Protein AF-A0A6H1ZLD5-F1 (afdb_monomer_lite)

pLDDT: mean 93.22, std 4.87, range [67.75, 98.56]

Organism: NCBI:txid1070528

Sequence (146 aa):
MIVTLGFILFILIYQFAVGAREGYTWANHKQRINNPIISPRMDMGKGVLDYHAWRWIENLSIMGMVITGYFINGFWNLLFLFIGANWFGCYAIYERVLNYICLDELFPDKEDYHVLNIVIPHSIWQDIAMMIIGLLMTIIFFIKVI

Foldseek 3Di:
DVLLVQLLVLLLLLLQLLLQLLLCVQADPVLQAEPCDEHCDPVRHNHPYYNVVSVVSNVVSVVSNVVSLVPQPDPVLSVLLCQLSNLLSNLVRSNQSSCCSRPVDRDDDDQFDADPNDTHGDDNVVSVVSNVSSPVSNVVSVVPPD

Secondary structure (DSSP, 8-state):
-HHHHHHHHHHHHHHHHHHHHHHHHH--HHHHHH-SSEES-TTTS--SEEHHHHHHHHHHHHHHHHHHHHTS-SHHHHHHHHHHHHHHHIIIIIHHHHHHHHHS-SS---PPEEETTEEE---HHHHHHHHHHHHHHHHHHHHHT-

Radius of gyration: 16.7 Å; chains: 1; bounding box: 32×41×46 Å

Structure (mmCIF, N/CA/C/O backbone):
data_AF-A0A6H1ZLD5-F1
#
_entry.id   AF-A0A6H1ZLD5-F1
#
loop_
_atom_site.group_PDB
_atom_site.id
_atom_site.type_symbol
_atom_site.label_atom_id
_atom_site.label_alt_id
_atom_site.label_comp_id
_atom_site.label_asym_id
_atom_site.label_entity_id
_atom_site.label_seq_id
_atom_site.pdbx_PDB_ins_code
_atom_site.Cartn_x
_atom_site.Cartn_y
_atom_site.Cartn_z
_atom_site.occupancy
_atom_site.B_iso_or_equiv
_atom_site.auth_seq_id
_atom_site.auth_comp_id
_atom_site.auth_asym_id
_atom_site.auth_atom_id
_atom_site.pdbx_PDB_model_num
ATOM 1 N N . MET A 1 1 ? -7.470 -8.611 19.496 1.00 85.75 1 MET A N 1
ATOM 2 C CA . MET A 1 1 ? -6.066 -8.746 19.046 1.00 85.75 1 MET A CA 1
ATOM 3 C C . MET A 1 1 ? -5.931 -9.433 17.684 1.00 85.75 1 MET A C 1
ATOM 5 O O . MET A 1 1 ? -5.531 -8.755 16.751 1.00 85.75 1 MET A O 1
ATOM 9 N N . ILE A 1 2 ? -6.284 -10.718 17.512 1.00 92.44 2 ILE A N 1
ATOM 10 C CA . ILE A 1 2 ? -6.047 -11.431 16.232 1.00 92.44 2 ILE A CA 1
ATOM 11 C C . ILE A 1 2 ? -6.797 -10.827 15.031 1.00 92.44 2 ILE A C 1
ATOM 13 O O . ILE A 1 2 ? -6.205 -10.632 13.977 1.00 92.44 2 ILE A O 1
ATOM 17 N N . VAL A 1 3 ? -8.065 -10.440 15.216 1.00 93.88 3 VAL A N 1
ATOM 18 C CA . VAL A 1 3 ? -8.880 -9.753 14.196 1.00 93.88 3 VAL A CA 1
ATOM 19 C C . VAL A 1 3 ? -8.228 -8.441 13.759 1.00 93.88 3 VAL A C 1
ATOM 21 O O . VAL A 1 3 ? -8.106 -8.178 12.570 1.00 93.88 3 VAL A O 1
ATOM 24 N N . THR A 1 4 ? -7.773 -7.639 14.722 1.00 94.62 4 THR A N 1
ATOM 25 C CA . THR A 1 4 ? -7.099 -6.357 14.483 1.00 94.62 4 THR A CA 1
ATOM 26 C C . THR A 1 4 ? -5.818 -6.540 13.677 1.00 94.62 4 THR A C 1
ATOM 28 O O . THR A 1 4 ? -5.592 -5.812 12.716 1.00 94.62 4 THR A O 1
ATOM 31 N N . LEU A 1 5 ? -4.998 -7.531 14.036 1.00 95.12 5 LEU A N 1
ATOM 32 C CA . LEU A 1 5 ? -3.786 -7.859 13.286 1.00 95.12 5 LEU A CA 1
ATOM 33 C C . LEU A 1 5 ? -4.120 -8.310 11.861 1.00 95.12 5 LEU A C 1
ATOM 35 O O . LEU A 1 5 ? -3.455 -7.881 10.924 1.00 95.12 5 LEU A O 1
ATOM 39 N N . GLY A 1 6 ? -5.180 -9.107 11.691 1.00 96.75 6 GLY A N 1
ATOM 40 C CA . GLY A 1 6 ? -5.695 -9.483 10.376 1.00 96.75 6 GLY A CA 1
ATOM 41 C C . GLY A 1 6 ? -6.118 -8.270 9.544 1.00 96.75 6 GLY A C 1
ATOM 42 O O . GLY A 1 6 ? -5.718 -8.158 8.391 1.00 96.75 6 GLY A O 1
ATOM 43 N N . PHE A 1 7 ? -6.857 -7.329 10.135 1.00 97.50 7 PHE A N 1
ATOM 44 C CA . PHE A 1 7 ? -7.291 -6.102 9.461 1.00 97.50 7 PHE A CA 1
ATOM 45 C C . PHE A 1 7 ? -6.106 -5.256 8.980 1.00 97.50 7 PHE A C 1
ATOM 47 O O . PHE A 1 7 ? -6.067 -4.856 7.818 1.00 97.50 7 PHE A O 1
ATOM 54 N N . ILE A 1 8 ? -5.103 -5.048 9.841 1.00 97.56 8 ILE A N 1
ATOM 55 C CA . ILE A 1 8 ? -3.868 -4.341 9.473 1.00 97.56 8 ILE A CA 1
ATOM 56 C C . ILE A 1 8 ? -3.152 -5.086 8.349 1.00 97.56 8 ILE A C 1
ATOM 58 O O . ILE A 1 8 ? -2.784 -4.472 7.355 1.00 97.56 8 ILE A O 1
ATOM 62 N N . LEU A 1 9 ? -2.980 -6.404 8.476 1.00 98.06 9 LEU A N 1
ATOM 63 C CA . LEU A 1 9 ? -2.302 -7.211 7.466 1.00 98.06 9 LEU A CA 1
ATOM 64 C C . LEU A 1 9 ? -2.977 -7.070 6.097 1.00 98.06 9 LEU A C 1
ATOM 66 O O . LEU A 1 9 ? -2.287 -6.849 5.106 1.00 98.06 9 LEU A O 1
ATOM 70 N N . PHE A 1 10 ? -4.309 -7.128 6.035 1.00 98.50 10 PHE A N 1
ATOM 71 C CA . PHE A 1 10 ? -5.031 -6.930 4.781 1.00 98.50 10 PHE A CA 1
ATOM 72 C C . PHE A 1 10 ? -4.869 -5.513 4.216 1.00 98.50 10 PHE A C 1
ATOM 74 O O . PHE A 1 10 ? -4.733 -5.380 3.003 1.00 98.50 10 PHE A O 1
ATOM 81 N N . ILE A 1 11 ? -4.796 -4.469 5.051 1.00 98.38 11 ILE A N 1
ATOM 82 C CA . ILE A 1 11 ? -4.446 -3.114 4.584 1.00 98.38 11 ILE A CA 1
ATOM 83 C C . ILE A 1 11 ? -3.042 -3.099 3.971 1.00 98.38 11 ILE A C 1
ATOM 85 O O . ILE A 1 11 ? -2.854 -2.553 2.888 1.00 98.38 11 ILE A O 1
ATOM 89 N N . LEU A 1 12 ? -2.049 -3.702 4.627 1.00 98.50 12 LEU A N 1
ATOM 90 C CA . LEU A 1 12 ? -0.669 -3.686 4.133 1.00 98.50 12 LEU A CA 1
ATOM 91 C C . LEU A 1 12 ? -0.514 -4.481 2.830 1.00 98.50 12 LEU A C 1
ATOM 93 O O . LEU A 1 12 ? 0.170 -4.023 1.916 1.00 98.50 12 LEU A O 1
ATOM 97 N N . ILE A 1 13 ? -1.183 -5.634 2.715 1.00 98.44 13 ILE A N 1
ATOM 98 C CA . ILE A 1 13 ? -1.211 -6.421 1.474 1.00 98.44 13 ILE A CA 1
ATOM 99 C C . ILE A 1 13 ? -1.928 -5.640 0.367 1.00 98.44 13 ILE A C 1
ATOM 101 O O . ILE A 1 13 ? -1.437 -5.606 -0.761 1.00 98.44 13 ILE A O 1
ATOM 105 N N . TYR A 1 14 ? -3.042 -4.969 0.681 1.00 98.56 14 TYR A N 1
ATOM 106 C CA . TYR A 1 14 ? -3.733 -4.094 -0.265 1.00 98.56 14 TYR A CA 1
ATOM 107 C C . TYR A 1 14 ? -2.796 -2.998 -0.785 1.00 98.56 14 TYR A C 1
ATOM 109 O O . TYR A 1 14 ? -2.634 -2.860 -1.993 1.00 98.56 14 TYR A O 1
ATOM 117 N N . GLN A 1 15 ? -2.116 -2.279 0.110 1.00 98.50 15 GLN A N 1
ATOM 118 C CA . GLN A 1 15 ? -1.173 -1.219 -0.257 1.00 98.50 15 GLN A CA 1
ATOM 119 C C . GLN A 1 15 ? -0.022 -1.746 -1.126 1.00 98.50 15 GLN A C 1
ATOM 121 O O . GLN A 1 15 ? 0.308 -1.141 -2.145 1.00 98.50 15 GLN A O 1
ATOM 126 N N . PHE A 1 16 ? 0.536 -2.913 -0.792 1.00 98.31 16 PHE A N 1
ATOM 127 C CA . PHE A 1 16 ? 1.554 -3.566 -1.617 1.00 98.31 16 PHE A CA 1
ATOM 128 C C . PHE A 1 16 ? 1.036 -3.877 -3.027 1.00 98.31 16 PHE A C 1
ATOM 130 O O . PHE A 1 16 ? 1.694 -3.558 -4.015 1.00 98.31 16 PHE A O 1
ATOM 137 N N . ALA A 1 17 ? -0.145 -4.490 -3.132 1.00 98.06 17 ALA A N 1
ATOM 138 C CA . ALA A 1 17 ? -0.701 -4.927 -4.407 1.00 98.06 17 ALA A CA 1
ATOM 139 C C . ALA A 1 17 ? -1.072 -3.742 -5.315 1.00 98.06 17 ALA A C 1
ATOM 141 O O . ALA A 1 17 ? -0.740 -3.755 -6.502 1.00 98.06 17 ALA A O 1
ATOM 142 N N . VAL A 1 18 ? -1.663 -2.686 -4.745 1.00 97.94 18 VAL A N 1
ATOM 143 C CA . VAL A 1 18 ? -1.955 -1.442 -5.474 1.00 97.94 18 VAL A CA 1
ATOM 144 C C . VAL A 1 18 ? -0.661 -0.777 -5.936 1.00 97.94 18 VAL A C 1
ATOM 146 O O . VAL A 1 18 ? -0.580 -0.366 -7.093 1.00 97.94 18 VAL A O 1
ATOM 149 N N . GLY A 1 19 ? 0.373 -0.747 -5.088 1.00 97.69 19 GLY A N 1
ATOM 150 C CA . GLY A 1 19 ? 1.681 -0.191 -5.441 1.00 97.69 19 GLY A CA 1
ATOM 151 C C . GLY A 1 19 ? 2.329 -0.970 -6.580 1.00 97.69 19 GLY A C 1
ATOM 152 O O . GLY A 1 19 ? 2.868 -0.378 -7.513 1.00 97.69 19 GLY A O 1
ATOM 153 N N . ALA A 1 20 ? 2.195 -2.300 -6.564 1.00 97.12 20 ALA A N 1
ATOM 154 C CA . ALA A 1 20 ? 2.691 -3.163 -7.627 1.00 97.12 20 ALA A CA 1
ATOM 155 C C . ALA A 1 20 ? 1.995 -2.892 -8.968 1.00 97.12 20 ALA A C 1
ATOM 157 O O . ALA A 1 20 ? 2.650 -2.703 -9.997 1.00 97.12 20 ALA A O 1
ATOM 158 N N . ARG A 1 21 ? 0.661 -2.828 -8.956 1.00 95.81 21 ARG A N 1
ATOM 159 C CA . ARG A 1 21 ? -0.163 -2.582 -10.145 1.00 95.81 21 ARG A CA 1
ATOM 160 C C . ARG A 1 21 ? 0.079 -1.193 -10.735 1.00 95.81 21 ARG A C 1
ATOM 162 O O . ARG A 1 21 ? 0.190 -1.042 -11.956 1.00 95.81 21 ARG A O 1
ATOM 169 N N . GLU A 1 22 ? 0.132 -0.175 -9.886 1.00 96.19 22 GLU A N 1
ATOM 170 C CA . GLU A 1 22 ? 0.332 1.202 -10.321 1.00 96.19 22 GLU A CA 1
ATOM 171 C C . GLU A 1 22 ? 1.764 1.430 -10.808 1.00 96.19 22 GLU A C 1
ATOM 173 O O . GLU A 1 22 ? 1.951 1.931 -11.916 1.00 96.19 22 GLU A O 1
ATOM 178 N N . GLY A 1 23 ? 2.764 0.920 -10.083 1.00 95.50 23 GLY A N 1
ATOM 179 C CA . GLY A 1 23 ? 4.154 0.907 -10.538 1.00 95.50 23 GLY A CA 1
ATOM 180 C C . GLY A 1 23 ? 4.312 0.247 -11.909 1.00 95.50 23 GLY A C 1
ATOM 181 O O . GLY A 1 23 ? 4.967 0.800 -12.787 1.00 95.50 23 GLY A O 1
ATOM 182 N N . TYR A 1 24 ? 3.646 -0.886 -12.158 1.00 93.94 24 TYR A N 1
ATOM 183 C CA . TYR A 1 24 ? 3.648 -1.524 -13.480 1.00 93.94 24 TYR A CA 1
ATOM 184 C C . TYR A 1 24 ? 3.017 -0.653 -14.570 1.00 93.94 24 TYR A C 1
ATOM 186 O O . TYR A 1 24 ? 3.510 -0.624 -15.700 1.00 93.94 24 TYR A O 1
ATOM 194 N N . THR A 1 25 ? 1.938 0.061 -14.244 1.00 93.75 25 THR A N 1
ATOM 195 C CA . THR A 1 25 ? 1.238 0.946 -15.187 1.00 93.75 25 THR A CA 1
ATOM 196 C C . THR A 1 25 ? 2.175 2.041 -15.695 1.00 93.75 25 THR A C 1
ATOM 198 O O . THR A 1 25 ? 2.217 2.287 -16.902 1.00 93.75 25 THR A O 1
ATOM 201 N N . TRP A 1 26 ? 2.991 2.608 -14.808 1.00 93.50 26 TRP A N 1
ATOM 202 C CA . TRP A 1 26 ? 3.931 3.683 -15.132 1.00 93.50 26 TRP A CA 1
ATOM 203 C C . TRP A 1 26 ? 5.310 3.200 -15.608 1.00 93.50 26 TRP A C 1
ATOM 205 O O . TRP A 1 26 ? 6.009 3.928 -16.308 1.00 93.50 26 TRP A O 1
ATOM 215 N N . ALA A 1 27 ? 5.680 1.951 -15.317 1.00 93.75 27 ALA A N 1
ATOM 216 C CA . ALA A 1 27 ? 6.945 1.368 -15.746 1.00 93.75 27 ALA A CA 1
ATOM 217 C C . ALA A 1 27 ? 7.057 1.223 -17.274 1.00 93.75 27 ALA A C 1
ATOM 219 O O . ALA A 1 27 ? 6.109 0.841 -17.967 1.00 93.75 27 ALA A O 1
ATOM 220 N N . ASN A 1 28 ? 8.263 1.432 -17.802 1.00 93.56 28 ASN A N 1
ATOM 221 C CA . ASN A 1 28 ? 8.589 1.164 -19.200 1.00 93.56 28 ASN A CA 1
ATOM 222 C C . ASN A 1 28 ? 8.780 -0.343 -19.473 1.00 93.56 28 ASN A C 1
ATOM 224 O O . ASN A 1 28 ? 8.856 -1.173 -18.566 1.00 93.56 28 ASN A O 1
ATOM 228 N N . HIS A 1 29 ? 8.901 -0.721 -20.749 1.00 90.81 29 HIS A N 1
ATOM 229 C CA . HIS A 1 29 ? 9.021 -2.127 -21.156 1.00 90.81 29 HIS A CA 1
ATOM 230 C C . HIS A 1 29 ? 10.204 -2.863 -20.498 1.00 90.81 29 HIS A C 1
ATOM 232 O O . HIS A 1 29 ? 10.062 -4.007 -20.064 1.00 90.81 29 HIS A O 1
ATOM 238 N N . LYS A 1 30 ? 11.367 -2.206 -20.381 1.00 91.19 30 LYS A N 1
ATOM 239 C CA . LYS A 1 30 ? 12.562 -2.800 -19.762 1.00 91.19 30 LYS A CA 1
ATOM 240 C C . LYS A 1 30 ? 12.330 -3.075 -18.277 1.00 91.19 30 LYS A C 1
ATOM 242 O O . LYS A 1 30 ? 12.707 -4.146 -17.805 1.00 91.19 30 LYS A O 1
ATOM 247 N N . GLN A 1 31 ? 11.716 -2.134 -17.565 1.00 92.50 31 GLN A N 1
ATOM 248 C CA . GLN A 1 31 ? 11.375 -2.278 -16.151 1.00 92.50 31 GLN A CA 1
ATOM 249 C C . GLN A 1 31 ? 10.378 -3.418 -15.948 1.00 92.50 31 GLN A C 1
ATOM 251 O O . GLN A 1 31 ? 10.651 -4.324 -15.173 1.00 92.50 31 GLN A O 1
ATOM 256 N N . ARG A 1 32 ? 9.294 -3.464 -16.731 1.00 90.44 32 ARG A N 1
ATOM 257 C CA . ARG A 1 32 ? 8.271 -4.522 -16.638 1.00 90.44 32 ARG A CA 1
ATOM 258 C C . ARG A 1 32 ? 8.817 -5.941 -16.835 1.00 90.44 32 ARG A C 1
ATOM 260 O O . ARG A 1 32 ? 8.326 -6.870 -16.209 1.00 90.44 32 ARG A O 1
ATOM 267 N N . ILE A 1 33 ? 9.809 -6.129 -17.707 1.00 90.31 33 ILE A N 1
ATOM 268 C CA . ILE A 1 33 ? 10.425 -7.448 -17.937 1.00 90.31 33 ILE A CA 1
ATOM 269 C C . ILE A 1 33 ? 11.384 -7.830 -16.806 1.00 90.31 33 ILE A C 1
ATOM 271 O O . ILE A 1 33 ? 11.427 -8.986 -16.383 1.00 90.31 33 ILE A O 1
ATOM 275 N N . ASN A 1 34 ? 12.178 -6.871 -16.330 1.00 90.75 34 ASN A N 1
ATOM 276 C CA . ASN A 1 34 ? 13.255 -7.147 -15.381 1.00 90.75 34 ASN A CA 1
ATOM 277 C C . ASN A 1 34 ? 12.837 -7.028 -13.913 1.00 90.75 34 ASN A C 1
ATOM 279 O O . ASN A 1 34 ? 13.617 -7.423 -13.048 1.00 90.75 34 ASN A O 1
ATOM 283 N N . ASN A 1 35 ? 11.645 -6.506 -13.628 1.00 92.38 35 ASN A N 1
ATOM 284 C CA . ASN A 1 35 ? 11.178 -6.318 -12.267 1.00 92.38 35 ASN A CA 1
ATOM 285 C C . ASN A 1 35 ? 10.878 -7.669 -11.578 1.00 92.38 35 ASN A C 1
ATOM 287 O O . ASN A 1 35 ? 10.206 -8.519 -12.168 1.00 92.38 35 ASN A O 1
ATOM 291 N N . PRO A 1 36 ? 11.349 -7.881 -10.334 1.00 93.12 36 PRO A N 1
ATOM 292 C CA . PRO A 1 36 ? 11.143 -9.138 -9.616 1.00 93.12 36 PRO A CA 1
ATOM 293 C C . PRO A 1 36 ? 9.765 -9.256 -8.946 1.00 93.12 36 PRO A C 1
ATOM 295 O O . PRO A 1 36 ? 9.380 -10.342 -8.531 1.00 93.12 36 PRO A O 1
ATOM 298 N N . ILE A 1 37 ? 8.994 -8.174 -8.829 1.00 94.06 37 ILE A N 1
ATOM 299 C CA . ILE A 1 37 ? 7.686 -8.169 -8.155 1.00 94.06 37 ILE A CA 1
ATOM 300 C C . ILE A 1 37 ? 6.569 -8.494 -9.146 1.00 94.06 37 ILE A C 1
ATOM 302 O O . ILE A 1 37 ? 5.746 -9.376 -8.899 1.00 94.06 37 ILE A O 1
ATOM 306 N N . ILE A 1 38 ? 6.542 -7.784 -10.272 1.00 93.12 38 ILE A N 1
ATOM 307 C CA . ILE A 1 38 ? 5.458 -7.849 -11.251 1.00 93.12 38 ILE A CA 1
ATOM 308 C C . I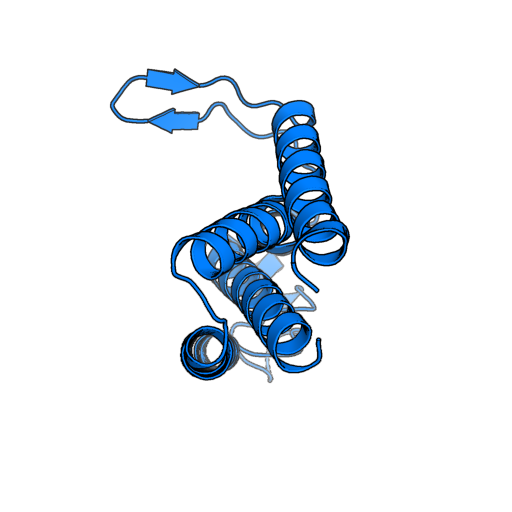LE A 1 38 ? 6.005 -8.011 -12.664 1.00 93.12 38 ILE A C 1
ATOM 310 O O . ILE A 1 38 ? 6.948 -7.331 -13.059 1.00 93.12 38 ILE A O 1
ATOM 314 N N . SER A 1 39 ? 5.383 -8.899 -13.438 1.00 90.06 39 SER A N 1
ATOM 315 C CA . SER A 1 39 ? 5.711 -9.108 -14.848 1.00 90.06 39 SER A CA 1
ATOM 316 C C . SER A 1 39 ? 4.474 -9.022 -15.752 1.00 90.06 39 SER A C 1
ATOM 318 O O . SER A 1 39 ? 3.347 -9.222 -15.290 1.00 90.06 39 SER A O 1
ATOM 320 N N . PRO A 1 40 ? 4.648 -8.719 -17.054 1.00 83.50 40 PRO A N 1
ATOM 321 C CA . PRO A 1 40 ? 3.551 -8.762 -18.019 1.00 83.50 40 PRO A CA 1
ATOM 322 C C . PRO A 1 40 ? 3.042 -10.191 -18.240 1.00 83.50 40 PRO A C 1
ATOM 324 O O . PRO A 1 40 ? 1.844 -10.396 -18.421 1.00 83.50 40 PRO A O 1
ATOM 327 N N . ARG A 1 41 ? 3.962 -11.163 -18.256 1.00 81.00 41 ARG A N 1
ATOM 328 C CA . ARG A 1 41 ? 3.695 -12.601 -18.319 1.00 81.00 41 ARG A CA 1
ATOM 329 C C . ARG A 1 41 ? 4.822 -13.361 -17.626 1.00 81.00 41 ARG A C 1
ATOM 331 O O . ARG A 1 41 ? 5.989 -12.979 -17.747 1.00 81.00 41 ARG A O 1
ATOM 338 N N . MET A 1 42 ? 4.465 -14.463 -16.975 1.00 84.19 42 MET A N 1
ATOM 339 C CA . MET A 1 42 ? 5.384 -15.284 -16.178 1.00 84.19 42 MET A CA 1
ATOM 340 C C . MET A 1 42 ? 6.451 -16.014 -17.009 1.00 84.19 42 MET A C 1
ATOM 342 O O . MET A 1 42 ? 7.486 -16.395 -16.478 1.00 84.19 42 MET A O 1
ATOM 346 N N . ASP A 1 43 ? 6.217 -16.205 -18.307 1.00 82.50 43 ASP A N 1
ATOM 347 C CA . ASP A 1 43 ? 7.156 -16.822 -19.251 1.00 82.50 43 ASP A CA 1
ATOM 348 C C . ASP A 1 43 ? 8.164 -15.825 -19.850 1.00 82.50 43 ASP A C 1
ATOM 350 O O . ASP A 1 43 ? 9.157 -16.239 -20.445 1.00 82.50 43 ASP A O 1
ATOM 354 N N . MET A 1 44 ? 7.929 -14.517 -19.697 1.00 74.69 44 MET A N 1
ATOM 355 C CA . MET A 1 44 ? 8.755 -13.459 -20.297 1.00 74.69 44 MET A CA 1
ATOM 356 C C . MET A 1 44 ? 9.479 -12.576 -19.278 1.00 74.69 44 MET A C 1
ATOM 358 O O . MET A 1 44 ? 10.452 -11.914 -19.639 1.00 74.69 44 MET A O 1
ATOM 362 N N . GLY A 1 45 ? 9.005 -12.513 -18.033 1.00 81.19 45 GLY A N 1
ATOM 363 C CA . GLY A 1 45 ? 9.553 -11.629 -17.005 1.00 81.19 45 GLY A CA 1
ATOM 364 C C . GLY A 1 45 ? 10.057 -12.360 -15.767 1.00 81.19 45 GLY A C 1
ATOM 365 O O . GLY A 1 45 ? 9.882 -13.563 -15.609 1.00 81.19 45 GLY A O 1
ATOM 366 N N . LYS A 1 46 ? 10.690 -11.601 -14.869 1.00 88.31 46 LYS A N 1
ATOM 367 C CA . LYS A 1 46 ? 11.240 -12.107 -13.596 1.00 88.31 46 LYS A CA 1
ATOM 368 C C . LYS A 1 46 ? 10.292 -11.946 -12.402 1.00 88.31 46 LYS A C 1
ATOM 370 O O . LYS A 1 46 ? 10.676 -12.265 -11.280 1.00 88.31 46 LYS A O 1
ATOM 375 N N . GLY A 1 47 ? 9.095 -11.411 -12.637 1.00 89.81 47 GLY A N 1
ATOM 376 C CA . GLY A 1 47 ? 8.117 -11.104 -11.599 1.00 89.81 47 GLY A CA 1
ATOM 377 C C . GLY A 1 47 ? 7.602 -12.357 -10.898 1.00 89.81 47 GLY A C 1
ATOM 378 O O . GLY A 1 47 ? 7.348 -13.362 -11.554 1.00 89.81 47 GLY A O 1
ATOM 379 N N . VAL A 1 48 ? 7.398 -12.283 -9.581 1.00 93.50 48 VAL A N 1
ATOM 380 C CA . VAL A 1 48 ? 6.775 -13.366 -8.795 1.00 93.50 48 VAL A CA 1
ATOM 381 C C . VAL A 1 48 ? 5.308 -13.573 -9.178 1.00 93.50 48 VAL A C 1
ATOM 383 O O . VAL A 1 48 ? 4.813 -14.697 -9.127 1.00 93.50 48 VAL A O 1
ATOM 386 N N . LEU A 1 49 ? 4.615 -12.502 -9.567 1.00 92.94 49 LEU A N 1
ATOM 387 C CA . LEU A 1 49 ? 3.230 -12.537 -10.026 1.00 92.94 49 LEU A CA 1
ATOM 388 C C . LEU A 1 49 ? 3.068 -11.696 -11.295 1.00 92.94 49 LEU A C 1
ATOM 390 O O . LEU A 1 49 ? 3.792 -10.721 -11.517 1.00 92.94 49 LEU A O 1
ATOM 394 N N . ASP A 1 50 ? 2.086 -12.052 -12.117 1.00 92.38 50 ASP A N 1
ATOM 395 C CA . ASP A 1 50 ? 1.658 -11.202 -13.223 1.00 92.38 50 ASP A CA 1
ATOM 396 C C . ASP A 1 50 ? 0.675 -10.113 -12.756 1.00 92.38 50 ASP A C 1
ATOM 398 O O . ASP A 1 50 ? 0.176 -10.113 -11.625 1.00 92.38 50 ASP A O 1
ATOM 402 N N . TYR A 1 51 ? 0.384 -9.165 -13.648 1.00 89.25 51 TYR A N 1
ATOM 403 C CA . TYR A 1 51 ? -0.556 -8.071 -13.388 1.00 89.25 51 TYR A CA 1
ATOM 404 C C . TYR A 1 51 ? -1.942 -8.540 -12.902 1.00 89.25 51 TYR A C 1
ATOM 406 O O . TYR A 1 51 ? -2.536 -7.924 -12.014 1.00 89.25 51 TYR A O 1
ATOM 414 N N . HIS A 1 52 ? -2.479 -9.625 -13.464 1.00 91.62 52 HIS A N 1
ATOM 415 C CA . HIS A 1 52 ? -3.815 -10.108 -13.118 1.00 91.62 52 HIS A CA 1
ATOM 416 C C . HIS A 1 52 ? -3.835 -10.795 -11.753 1.00 91.62 52 HIS A C 1
ATOM 418 O O . HIS A 1 52 ? -4.791 -10.621 -10.996 1.00 91.62 52 HIS A O 1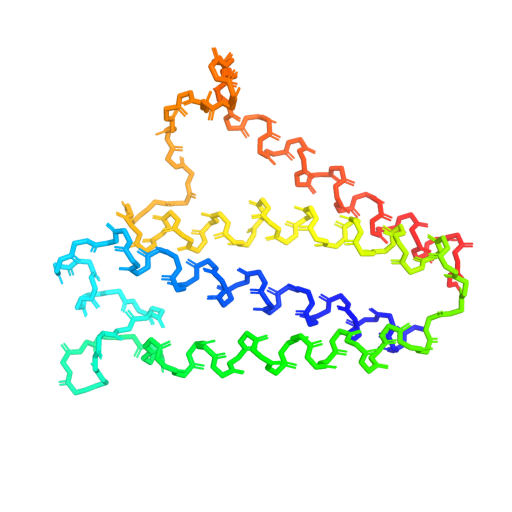
ATOM 424 N N . ALA A 1 53 ? -2.780 -11.525 -11.401 1.00 93.94 53 ALA A N 1
ATOM 425 C CA . ALA A 1 53 ? -2.623 -12.111 -10.081 1.00 93.94 53 ALA A CA 1
ATOM 426 C C . ALA A 1 53 ? -2.552 -11.031 -8.990 1.00 93.94 53 ALA A C 1
ATOM 428 O O . ALA A 1 53 ? -3.219 -11.162 -7.964 1.00 93.94 53 ALA A O 1
ATOM 429 N N . TRP A 1 54 ? -1.860 -9.911 -9.228 1.00 95.19 54 TRP A N 1
ATOM 430 C CA . TRP A 1 54 ? -1.884 -8.776 -8.296 1.00 95.19 54 TRP A CA 1
ATOM 431 C C . TRP A 1 54 ? -3.292 -8.202 -8.097 1.00 95.19 54 TRP A C 1
ATOM 433 O O . TRP A 1 54 ? -3.679 -7.913 -6.965 1.00 95.19 54 TRP A O 1
ATOM 443 N N . ARG A 1 55 ? -4.115 -8.138 -9.153 1.00 94.62 55 ARG A N 1
ATOM 444 C CA . ARG A 1 55 ? -5.525 -7.722 -9.040 1.00 94.62 55 ARG A CA 1
ATOM 445 C C . ARG A 1 55 ? -6.354 -8.670 -8.165 1.00 94.62 55 ARG A C 1
ATOM 447 O O . ARG A 1 55 ? -7.236 -8.219 -7.434 1.00 94.62 55 ARG A O 1
ATOM 454 N N . TRP A 1 56 ? -6.073 -9.972 -8.205 1.00 96.56 56 TRP A N 1
ATOM 455 C CA . TRP A 1 56 ? -6.693 -10.933 -7.290 1.00 96.56 56 TRP A CA 1
ATOM 456 C C . TRP A 1 56 ? -6.305 -10.675 -5.832 1.00 96.56 56 TRP A C 1
ATOM 458 O O . TRP A 1 56 ? -7.178 -10.708 -4.965 1.00 96.56 56 TRP A O 1
ATOM 468 N N . ILE A 1 57 ? -5.034 -10.361 -5.562 1.00 97.62 57 ILE A N 1
ATOM 469 C CA . ILE A 1 57 ? -4.560 -10.032 -4.210 1.00 97.62 57 ILE A CA 1
ATOM 470 C C . ILE A 1 57 ? -5.200 -8.739 -3.686 1.00 97.62 57 ILE A C 1
ATOM 472 O O . ILE A 1 57 ? -5.602 -8.701 -2.522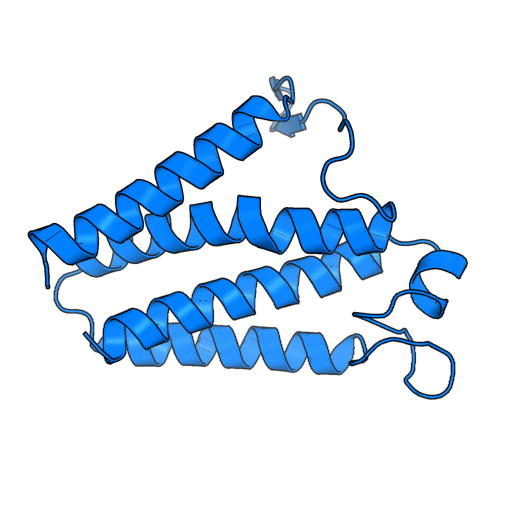 1.00 97.62 57 ILE A O 1
ATOM 476 N N . GLU A 1 58 ? -5.375 -7.712 -4.525 1.00 97.00 58 GLU A N 1
ATOM 477 C CA . GLU A 1 58 ? -6.112 -6.492 -4.150 1.00 97.00 58 GLU A CA 1
ATOM 478 C C . GLU A 1 58 ? -7.540 -6.827 -3.691 1.00 97.00 58 GLU A C 1
ATOM 480 O O . GLU A 1 58 ? -7.955 -6.431 -2.601 1.00 97.00 58 GLU A O 1
ATOM 485 N N . ASN A 1 59 ? -8.278 -7.605 -4.489 1.00 97.62 59 ASN A N 1
ATOM 486 C CA . ASN A 1 59 ? -9.656 -7.988 -4.175 1.00 97.62 59 ASN A CA 1
ATOM 487 C C . ASN A 1 59 ? -9.744 -8.851 -2.910 1.00 97.62 59 ASN A C 1
ATOM 489 O O . ASN A 1 59 ? -10.607 -8.616 -2.063 1.00 97.62 59 ASN A O 1
ATOM 493 N N . LEU A 1 60 ? -8.837 -9.821 -2.756 1.00 98.00 60 LEU A N 1
ATOM 494 C CA . LEU A 1 60 ? -8.757 -10.656 -1.558 1.00 98.00 60 LEU A CA 1
ATOM 495 C C . LEU A 1 60 ? -8.488 -9.806 -0.312 1.00 98.00 60 LEU A C 1
ATOM 497 O O . LEU A 1 60 ? -9.098 -10.029 0.732 1.00 98.00 60 LEU A O 1
ATOM 501 N N . SER A 1 61 ? -7.621 -8.803 -0.437 1.00 98.12 61 SER A N 1
ATOM 502 C CA . SER A 1 61 ? -7.305 -7.879 0.649 1.00 98.12 61 SER A CA 1
ATOM 503 C C . SER A 1 61 ? -8.499 -7.005 1.016 1.00 98.12 61 SER A C 1
ATOM 505 O O . SER A 1 61 ? -8.794 -6.852 2.196 1.00 98.12 61 SER A O 1
ATOM 507 N N . ILE A 1 62 ? -9.251 -6.503 0.031 1.00 98.00 62 ILE A N 1
ATOM 508 C CA . ILE A 1 62 ? -10.499 -5.765 0.277 1.00 98.00 62 ILE A CA 1
ATOM 509 C C . ILE A 1 62 ? -11.511 -6.642 1.018 1.00 98.00 62 ILE A C 1
ATOM 511 O O . ILE A 1 62 ? -12.054 -6.219 2.038 1.00 98.00 62 ILE A O 1
ATOM 515 N N . MET A 1 63 ? -11.737 -7.876 0.559 1.00 98.25 63 MET A N 1
ATOM 516 C CA . MET A 1 63 ? -12.632 -8.810 1.249 1.00 98.25 63 MET A CA 1
ATOM 517 C C . MET A 1 63 ? -12.157 -9.093 2.676 1.00 98.25 63 MET A C 1
ATOM 519 O O . MET A 1 63 ? -12.957 -9.068 3.610 1.00 98.25 63 MET A O 1
ATOM 523 N N . GLY A 1 64 ? -10.854 -9.306 2.860 1.00 97.94 64 GLY A N 1
ATOM 524 C CA . GLY A 1 64 ? -10.241 -9.511 4.165 1.00 97.94 64 GLY A CA 1
ATOM 525 C C . GLY A 1 64 ? -10.434 -8.322 5.107 1.00 97.94 64 GLY A C 1
ATOM 526 O O . GLY A 1 64 ? -10.833 -8.522 6.256 1.00 97.94 64 GLY A O 1
ATOM 527 N N . MET A 1 65 ? -10.238 -7.091 4.623 1.00 97.81 65 MET A N 1
ATOM 528 C CA . MET A 1 65 ? -10.512 -5.859 5.373 1.00 97.81 65 MET A CA 1
ATOM 529 C C . MET A 1 65 ? -11.985 -5.757 5.775 1.00 97.81 65 MET A C 1
ATOM 531 O O . MET A 1 65 ? -12.274 -5.442 6.924 1.00 97.81 65 MET A O 1
ATOM 535 N N . VAL A 1 66 ? -12.925 -6.060 4.874 1.00 97.69 66 VAL A N 1
ATOM 536 C CA . VAL A 1 66 ? -14.367 -6.021 5.183 1.00 97.69 66 VAL A CA 1
ATOM 537 C C . VAL A 1 66 ? -14.727 -7.049 6.257 1.00 97.69 66 VAL A C 1
ATOM 539 O O . VAL A 1 66 ? -15.373 -6.706 7.245 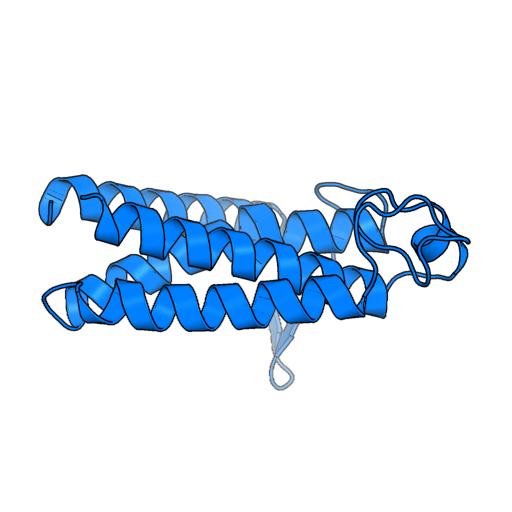1.00 97.69 66 VAL A O 1
ATOM 542 N N . ILE A 1 67 ? -14.277 -8.298 6.097 1.00 97.56 67 ILE A N 1
ATOM 543 C CA . ILE A 1 67 ? -14.578 -9.386 7.036 1.00 97.56 67 ILE A CA 1
ATOM 544 C C . ILE A 1 67 ? -13.973 -9.094 8.408 1.00 97.56 67 ILE A C 1
ATOM 546 O O . ILE A 1 67 ? -14.662 -9.194 9.415 1.00 97.56 67 ILE A O 1
ATOM 550 N N . THR A 1 68 ? -12.694 -8.725 8.471 1.00 97.38 68 THR A N 1
ATOM 551 C CA . THR A 1 68 ? -12.030 -8.446 9.755 1.00 97.38 68 THR A CA 1
ATOM 552 C C . THR A 1 68 ? -12.532 -7.151 10.389 1.00 97.38 68 THR A C 1
ATOM 554 O O . THR A 1 68 ? -12.753 -7.118 11.597 1.00 97.38 68 THR A O 1
ATOM 557 N N . GLY A 1 69 ? -12.799 -6.117 9.589 1.00 96.25 69 GLY A N 1
ATOM 558 C CA . GLY A 1 69 ? -13.347 -4.841 10.042 1.00 96.25 69 GLY A CA 1
ATOM 559 C C . GLY A 1 69 ? -14.737 -4.970 10.665 1.00 96.25 69 GLY A C 1
ATOM 560 O O . GLY A 1 69 ? -15.022 -4.281 11.640 1.00 96.25 69 GLY A O 1
ATOM 561 N N . TYR A 1 70 ? -15.564 -5.906 10.184 1.00 96.19 70 TYR A N 1
ATOM 562 C CA . TYR A 1 70 ? -16.874 -6.215 10.772 1.00 96.19 70 TYR A CA 1
ATOM 563 C C . TYR A 1 70 ? -16.794 -6.618 12.255 1.00 96.19 70 TYR A C 1
ATOM 565 O O . TYR A 1 70 ? -17.696 -6.319 13.031 1.00 96.19 70 TYR A O 1
ATOM 573 N N . PHE A 1 71 ? -15.701 -7.266 12.668 1.00 95.19 71 PHE A N 1
ATOM 574 C CA . PHE A 1 71 ? -15.492 -7.705 14.051 1.00 95.19 71 PHE A CA 1
ATOM 575 C C . PHE A 1 71 ? -14.781 -6.659 14.927 1.00 95.19 71 PHE A C 1
ATOM 577 O O . PHE A 1 71 ? -14.494 -6.930 16.096 1.00 95.19 71 PHE A O 1
ATOM 584 N N . ILE A 1 72 ? -14.464 -5.473 14.395 1.00 93.50 72 ILE A N 1
ATOM 585 C CA . ILE A 1 72 ? -13.874 -4.382 15.174 1.00 93.50 72 ILE A CA 1
ATOM 586 C C . ILE A 1 72 ? -14.996 -3.571 15.823 1.00 93.50 72 ILE A C 1
ATOM 588 O O . ILE A 1 72 ? -15.772 -2.889 15.157 1.00 93.50 72 ILE A O 1
ATOM 592 N N . ASN A 1 73 ? -15.056 -3.620 17.153 1.00 90.62 73 ASN A N 1
ATOM 593 C CA . ASN A 1 73 ? -16.079 -2.915 17.916 1.00 90.62 73 ASN A CA 1
ATOM 594 C C . ASN A 1 73 ? -15.858 -1.399 17.899 1.00 90.62 73 ASN A C 1
ATOM 596 O O . ASN A 1 73 ? -14.840 -0.901 18.383 1.00 90.62 73 ASN A O 1
ATOM 600 N N . GLY A 1 74 ? -16.877 -0.673 17.438 1.00 91.62 74 GLY A N 1
ATOM 601 C CA . GLY A 1 74 ? -16.935 0.785 17.459 1.00 91.62 74 GLY A CA 1
ATOM 602 C C . GLY A 1 74 ? -16.451 1.417 16.156 1.00 91.62 74 GLY A C 1
ATOM 603 O O . GLY A 1 74 ? -15.327 1.199 15.712 1.00 91.62 74 GLY A O 1
ATOM 604 N N . PHE A 1 75 ? -17.294 2.274 15.578 1.00 92.94 75 PHE A N 1
ATOM 605 C CA . PHE A 1 75 ? -16.993 2.993 14.337 1.00 92.94 75 PHE A CA 1
ATOM 606 C C . PHE A 1 75 ? -15.677 3.781 14.416 1.00 92.94 75 PHE A C 1
ATOM 608 O O . PHE A 1 75 ? -14.838 3.682 13.526 1.00 92.94 75 PHE A O 1
ATOM 615 N N . TRP A 1 76 ? -15.459 4.514 15.513 1.00 93.25 76 TRP A N 1
ATOM 616 C CA . TRP A 1 76 ? -14.248 5.317 15.695 1.00 93.25 76 TRP A CA 1
ATOM 617 C C . TRP A 1 76 ? -12.984 4.474 15.852 1.00 93.25 76 TRP A C 1
ATOM 619 O O . TRP A 1 76 ? -11.931 4.872 15.367 1.00 93.25 76 TRP A O 1
ATOM 629 N N . ASN A 1 77 ? -13.095 3.295 16.464 1.00 92.69 77 ASN A N 1
ATOM 630 C CA . ASN A 1 77 ? -11.987 2.352 16.586 1.00 92.69 77 ASN A CA 1
ATOM 631 C C . ASN A 1 77 ? -11.588 1.802 15.213 1.00 92.69 77 ASN A C 1
ATOM 633 O O . ASN A 1 77 ? -10.407 1.806 14.871 1.00 92.69 77 ASN A O 1
ATOM 637 N N . LEU A 1 78 ? -12.576 1.393 14.410 1.00 94.75 78 LEU A N 1
ATOM 638 C CA . LEU A 1 78 ? -12.359 0.954 13.033 1.00 94.75 78 LEU A CA 1
ATOM 639 C C . LEU A 1 78 ? -11.728 2.066 12.187 1.00 94.75 78 LEU A C 1
ATOM 641 O O . LEU A 1 78 ? -10.726 1.826 11.521 1.00 94.75 78 LEU A O 1
ATOM 645 N N . LEU A 1 79 ? -12.281 3.281 12.237 1.00 94.62 79 LEU A N 1
ATOM 646 C CA . LEU A 1 79 ? -11.787 4.410 11.451 1.00 94.62 79 LEU A CA 1
ATOM 647 C C . LEU A 1 79 ? -10.363 4.806 11.852 1.00 94.62 79 LEU A C 1
ATOM 649 O O . LEU A 1 79 ? -9.520 5.020 10.987 1.00 94.62 79 LEU A O 1
ATOM 653 N N . PHE A 1 80 ? -10.081 4.883 13.152 1.00 94.12 80 PHE A N 1
ATOM 654 C CA . PHE A 1 80 ? -8.759 5.247 13.653 1.00 94.12 80 PHE A CA 1
ATOM 655 C C . PHE A 1 80 ? -7.701 4.216 13.251 1.00 94.12 80 PHE A C 1
ATOM 657 O O . PHE A 1 80 ? -6.631 4.587 12.765 1.00 94.12 80 PHE A O 1
ATOM 664 N N . LEU A 1 81 ? -8.024 2.925 13.385 1.00 95.19 81 LEU A N 1
ATOM 665 C CA . LEU A 1 81 ? -7.147 1.847 12.946 1.00 95.19 81 LEU A CA 1
ATOM 666 C C . LEU A 1 81 ? -6.947 1.858 11.428 1.00 95.19 81 LEU A C 1
ATOM 668 O O . LEU A 1 81 ? -5.820 1.704 10.965 1.00 95.19 81 LEU A O 1
ATOM 672 N N . PHE A 1 82 ? -8.025 2.062 10.665 1.00 96.50 82 PHE A N 1
ATOM 673 C CA . PHE A 1 82 ? -7.967 2.165 9.212 1.00 96.50 82 PHE A CA 1
ATOM 674 C C . PHE A 1 82 ? -7.048 3.305 8.785 1.00 96.50 82 PHE A C 1
ATOM 676 O O . PHE A 1 82 ? -6.119 3.060 8.029 1.00 96.50 82 PHE A O 1
ATOM 683 N N . ILE A 1 83 ? -7.241 4.522 9.301 1.00 95.62 83 ILE A N 1
ATOM 684 C CA . ILE A 1 83 ? -6.410 5.680 8.939 1.00 95.62 83 ILE A CA 1
ATOM 685 C C . ILE A 1 83 ? -4.944 5.424 9.292 1.00 95.62 83 ILE A C 1
ATOM 687 O O . ILE A 1 83 ? -4.081 5.610 8.437 1.00 95.62 83 ILE A O 1
ATOM 691 N N . GLY A 1 84 ? -4.662 4.960 10.514 1.00 96.38 84 GLY A N 1
ATOM 692 C CA . GLY A 1 84 ? -3.292 4.702 10.958 1.00 96.38 84 GLY A CA 1
ATOM 693 C C . GLY A 1 84 ? -2.580 3.676 10.077 1.00 96.38 84 GLY A C 1
ATOM 694 O O . GLY A 1 84 ? -1.525 3.966 9.505 1.00 96.38 84 GLY A O 1
ATOM 695 N N . ALA A 1 85 ? -3.187 2.498 9.909 1.00 97.19 85 ALA A N 1
ATOM 696 C CA . ALA A 1 85 ? -2.599 1.419 9.123 1.00 97.19 85 ALA A CA 1
ATOM 697 C C . ALA A 1 85 ? -2.514 1.778 7.633 1.00 97.19 85 ALA A C 1
ATOM 699 O O . ALA A 1 85 ? -1.540 1.422 6.972 1.00 97.19 85 ALA A O 1
ATOM 700 N N . ASN A 1 86 ? -3.501 2.509 7.106 1.00 97.06 86 ASN A N 1
ATOM 701 C CA . ASN A 1 86 ? -3.544 2.911 5.705 1.00 97.06 86 ASN A CA 1
ATOM 702 C C . ASN A 1 86 ? -2.509 3.990 5.384 1.00 97.06 86 ASN A C 1
ATOM 704 O O . ASN A 1 86 ? -1.847 3.886 4.361 1.00 97.06 86 AS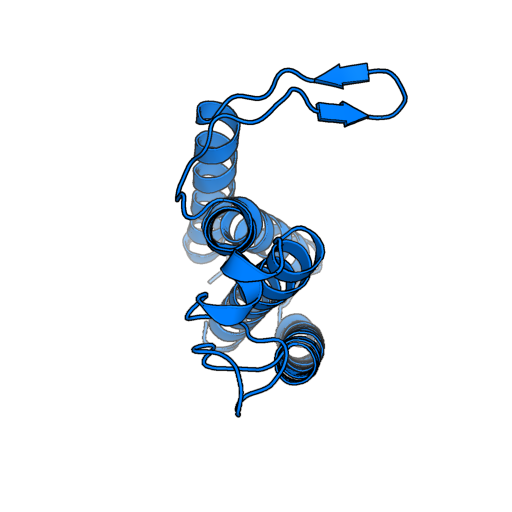N A O 1
ATOM 708 N N . TRP A 1 87 ? -2.325 4.996 6.243 1.00 96.69 87 TRP A N 1
ATOM 709 C CA . TRP A 1 87 ? -1.261 5.989 6.064 1.00 96.69 87 TRP A CA 1
ATOM 710 C C . TRP A 1 87 ? 0.113 5.344 6.162 1.00 96.69 87 TRP A C 1
ATOM 712 O O . TRP A 1 87 ? 0.935 5.536 5.271 1.00 96.69 87 TRP A O 1
ATOM 722 N N . PHE A 1 88 ? 0.344 4.509 7.177 1.00 97.81 88 PHE A N 1
ATOM 723 C CA . PHE A 1 88 ? 1.597 3.767 7.265 1.00 97.81 88 PHE A CA 1
ATOM 724 C C . PHE A 1 88 ? 1.835 2.923 6.006 1.00 97.81 88 PHE A C 1
ATOM 726 O O . PHE A 1 88 ? 2.871 3.064 5.364 1.00 97.81 88 PHE A O 1
ATOM 733 N N . GLY A 1 89 ? 0.862 2.101 5.606 1.00 98.12 89 GLY A N 1
ATOM 734 C CA . GLY A 1 89 ? 0.977 1.254 4.421 1.00 98.12 89 GLY A CA 1
ATOM 735 C C . GLY A 1 89 ? 1.152 2.048 3.124 1.00 98.12 89 GLY A C 1
ATOM 736 O O . GLY A 1 89 ? 1.945 1.643 2.280 1.00 98.12 89 GLY A O 1
ATOM 737 N N . CYS A 1 90 ? 0.486 3.194 2.975 1.00 97.00 90 CYS A N 1
ATOM 738 C CA . CYS A 1 90 ? 0.611 4.050 1.797 1.00 97.00 90 CYS A CA 1
ATOM 739 C C . CYS A 1 90 ? 2.062 4.532 1.615 1.00 97.00 90 CYS A C 1
ATOM 741 O O . CYS A 1 90 ? 2.709 4.260 0.606 1.00 97.00 90 CYS A O 1
ATOM 743 N N . TYR A 1 91 ? 2.617 5.182 2.640 1.00 95.81 91 TYR A N 1
ATOM 744 C CA . TYR A 1 91 ? 3.930 5.820 2.534 1.00 95.81 91 TYR A CA 1
ATOM 745 C C . TYR A 1 91 ? 5.102 4.837 2.703 1.00 95.81 91 TYR A C 1
ATOM 747 O O . TYR A 1 91 ? 6.143 5.007 2.059 1.00 95.81 91 TYR A O 1
ATOM 755 N N . ALA A 1 92 ? 4.938 3.791 3.524 1.00 96.94 92 ALA A N 1
ATOM 756 C CA . ALA A 1 92 ? 5.980 2.796 3.790 1.00 96.94 92 ALA A CA 1
ATOM 757 C C . ALA A 1 92 ? 6.015 1.644 2.779 1.00 96.94 92 ALA A C 1
ATOM 759 O O . ALA A 1 92 ? 7.073 1.049 2.585 1.00 96.94 92 ALA A O 1
ATOM 760 N N . ILE A 1 93 ? 4.875 1.292 2.170 1.00 97.94 93 ILE A N 1
ATOM 761 C CA . ILE A 1 93 ? 4.759 0.110 1.306 1.00 97.94 93 ILE A CA 1
ATOM 762 C C . ILE A 1 93 ? 4.359 0.510 -0.107 1.00 97.94 93 ILE A C 1
ATOM 764 O O . ILE A 1 93 ? 5.170 0.345 -1.012 1.00 97.94 93 ILE A O 1
ATOM 768 N N . TYR A 1 94 ? 3.147 1.035 -0.301 1.00 98.12 94 TYR A N 1
ATOM 769 C CA . TYR A 1 94 ? 2.610 1.352 -1.629 1.00 98.12 94 TYR A CA 1
ATOM 770 C C . TYR A 1 94 ? 3.579 2.221 -2.432 1.00 98.12 94 TYR A C 1
ATOM 772 O O . TYR A 1 94 ? 4.012 1.819 -3.511 1.00 98.12 94 TYR A O 1
ATOM 780 N N . GLU A 1 95 ? 4.010 3.346 -1.857 1.00 95.81 95 GLU A N 1
ATOM 781 C CA . GLU A 1 95 ? 4.925 4.265 -2.528 1.00 95.81 95 GLU A CA 1
ATOM 782 C C . GLU A 1 95 ? 6.282 3.623 -2.826 1.00 95.81 95 GLU A C 1
ATOM 784 O O . GLU A 1 95 ? 6.870 3.851 -3.880 1.00 95.81 95 GLU A O 1
ATOM 789 N N . ARG A 1 96 ? 6.796 2.790 -1.915 1.00 96.06 96 ARG A N 1
ATOM 790 C CA . ARG A 1 96 ? 8.106 2.149 -2.089 1.00 96.06 96 ARG A CA 1
ATOM 791 C C . ARG A 1 96 ? 8.066 1.084 -3.173 1.00 96.06 96 ARG A C 1
ATOM 793 O O . ARG A 1 96 ? 8.990 1.000 -3.972 1.00 96.06 96 ARG A O 1
ATOM 800 N N . VAL A 1 97 ? 6.988 0.306 -3.228 1.00 97.31 97 VAL A N 1
ATOM 801 C CA . VAL A 1 97 ? 6.770 -0.700 -4.271 1.00 97.31 97 VAL A CA 1
ATOM 802 C C . VAL A 1 97 ? 6.584 -0.021 -5.628 1.00 97.31 97 VAL A C 1
ATOM 804 O O . VAL A 1 97 ? 7.227 -0.426 -6.595 1.00 97.31 97 VAL A O 1
ATOM 807 N N . LEU A 1 98 ? 5.767 1.035 -5.694 1.00 96.44 98 LEU A N 1
ATOM 808 C CA . LEU A 1 98 ? 5.547 1.813 -6.912 1.00 96.44 98 LEU A CA 1
ATOM 809 C C . LEU A 1 98 ? 6.862 2.382 -7.449 1.00 96.44 98 LEU A C 1
ATOM 811 O O . LEU A 1 98 ? 7.203 2.137 -8.608 1.00 96.44 98 LEU A O 1
ATOM 815 N N . ASN A 1 99 ? 7.613 3.096 -6.605 1.00 95.38 99 ASN A N 1
ATOM 816 C CA . ASN A 1 99 ? 8.877 3.717 -7.000 1.00 95.38 99 ASN A CA 1
ATOM 817 C C . ASN A 1 99 ? 9.911 2.665 -7.398 1.00 95.38 99 ASN A C 1
ATOM 819 O O . ASN A 1 99 ? 10.569 2.810 -8.423 1.00 95.38 99 ASN A O 1
ATOM 823 N N . TYR A 1 100 ? 9.997 1.554 -6.667 1.00 96.12 100 TYR A N 1
ATOM 824 C CA . TYR A 1 100 ? 10.905 0.470 -7.021 1.00 96.12 100 TYR A CA 1
ATOM 825 C C . TYR A 1 100 ? 10.596 -0.116 -8.403 1.00 96.12 100 TYR A C 1
ATOM 827 O O . TYR A 1 100 ? 11.496 -0.367 -9.198 1.00 96.12 100 TYR A O 1
ATOM 835 N N . ILE A 1 101 ? 9.321 -0.305 -8.741 1.00 95.44 101 ILE A N 1
ATOM 836 C CA . ILE A 1 101 ? 8.944 -0.856 -10.047 1.00 95.44 101 ILE A CA 1
ATOM 837 C C . ILE A 1 101 ? 9.155 0.158 -11.173 1.00 95.44 101 ILE A C 1
ATOM 839 O O . ILE A 1 101 ? 9.643 -0.206 -12.245 1.00 95.44 101 ILE A O 1
ATOM 843 N N . CYS A 1 102 ? 8.784 1.415 -10.941 1.00 94.19 102 CYS A N 1
ATOM 844 C CA . CYS A 1 102 ? 8.791 2.453 -11.966 1.00 94.19 102 CYS A CA 1
ATOM 845 C C . CYS A 1 102 ? 10.157 3.127 -12.148 1.00 94.19 102 CYS A C 1
ATOM 847 O O . CYS A 1 102 ? 10.422 3.679 -13.213 1.00 94.19 102 CYS A O 1
ATOM 849 N N . LEU A 1 103 ? 11.011 3.124 -11.127 1.00 93.00 103 LEU A N 1
ATOM 850 C CA . LEU A 1 103 ? 12.241 3.921 -11.075 1.00 93.00 103 LEU A CA 1
ATOM 851 C C . LEU A 1 103 ? 13.458 3.123 -10.579 1.00 93.00 103 LEU A C 1
ATOM 853 O O . LEU A 1 103 ? 14.566 3.622 -10.700 1.00 93.00 103 LEU A O 1
ATOM 857 N N . ASP A 1 104 ? 13.280 1.884 -10.098 1.00 92.81 104 ASP A N 1
ATOM 858 C CA . ASP A 1 104 ? 14.334 1.069 -9.456 1.00 92.81 104 ASP A CA 1
ATOM 859 C C . ASP A 1 104 ? 14.922 1.720 -8.189 1.00 92.81 104 ASP A C 1
ATOM 861 O O . ASP A 1 104 ? 16.021 1.396 -7.744 1.00 92.81 104 ASP A O 1
ATOM 865 N N . GLU A 1 105 ? 14.160 2.628 -7.568 1.00 93.06 105 GLU A N 1
ATOM 866 C CA . GLU A 1 105 ? 14.584 3.382 -6.393 1.00 93.06 105 GLU A CA 1
ATOM 867 C C . GLU A 1 105 ? 13.568 3.304 -5.254 1.00 93.06 105 GLU A C 1
ATOM 869 O O . GLU A 1 105 ? 12.360 3.448 -5.440 1.00 93.06 105 GLU A O 1
ATOM 874 N N . LEU A 1 106 ? 14.110 3.113 -4.046 1.00 91.88 106 LEU A N 1
ATOM 875 C CA . LEU A 1 106 ? 13.438 3.254 -2.754 1.00 91.88 106 LEU A CA 1
ATOM 876 C C . LEU A 1 106 ? 12.694 4.576 -2.663 1.00 91.88 106 LEU A C 1
ATOM 878 O O . LEU A 1 106 ? 11.475 4.619 -2.555 1.00 91.88 106 LEU A O 1
ATOM 882 N N . PHE A 1 107 ? 13.481 5.648 -2.664 1.00 91.56 107 PHE A N 1
ATOM 883 C CA . PHE A 1 107 ? 13.094 7.006 -2.311 1.00 91.56 107 PHE A CA 1
ATOM 884 C C . PHE A 1 107 ? 13.616 8.002 -3.349 1.00 91.56 107 PHE A C 1
ATOM 886 O O . PHE A 1 107 ? 14.580 8.708 -3.067 1.00 91.56 107 PHE A O 1
ATOM 893 N N . PRO A 1 108 ? 13.001 8.035 -4.539 1.00 90.75 108 PRO A N 1
ATOM 894 C CA . PRO A 1 108 ? 13.353 9.012 -5.553 1.00 90.75 108 PRO A CA 1
ATOM 895 C C . PRO A 1 108 ? 12.893 10.409 -5.126 1.00 90.75 108 PRO A C 1
ATOM 897 O O . PRO A 1 108 ? 11.881 10.552 -4.426 1.00 90.75 108 PRO A O 1
ATOM 900 N N . ASP A 1 109 ? 13.599 11.429 -5.603 1.00 86.56 109 ASP A N 1
ATOM 901 C CA . ASP A 1 109 ? 13.086 12.796 -5.598 1.00 86.56 109 ASP A CA 1
ATOM 902 C C . ASP A 1 109 ? 11.910 12.872 -6.576 1.00 86.56 109 ASP A C 1
ATOM 904 O O . ASP A 1 109 ? 12.026 12.477 -7.740 1.00 86.56 109 ASP A O 1
ATOM 908 N N . LYS A 1 110 ? 10.757 13.338 -6.093 1.00 86.75 110 LYS A N 1
ATOM 909 C CA . LYS A 1 110 ? 9.552 13.473 -6.913 1.00 86.75 110 LYS A CA 1
ATOM 910 C C . LYS A 1 110 ? 9.241 14.936 -7.163 1.00 86.75 110 LYS A C 1
ATOM 912 O O . LYS A 1 110 ? 9.646 15.820 -6.413 1.00 86.75 110 LYS A O 1
ATOM 917 N N . GLU A 1 111 ? 8.507 15.160 -8.242 1.00 86.69 111 GLU A N 1
ATOM 918 C CA . GLU A 1 111 ? 7.980 16.473 -8.580 1.00 86.69 111 GLU A CA 1
ATOM 919 C C . GLU A 1 111 ? 6.873 16.893 -7.607 1.00 86.69 111 GLU A C 1
ATOM 921 O O . GLU A 1 111 ? 6.266 16.070 -6.912 1.00 86.69 111 GLU A O 1
ATOM 926 N N . ASP A 1 112 ? 6.602 18.194 -7.586 1.00 91.25 112 ASP A N 1
ATOM 927 C CA . ASP A 1 112 ? 5.514 18.764 -6.805 1.00 91.25 112 ASP A CA 1
ATOM 928 C C . ASP A 1 112 ? 4.161 18.180 -7.230 1.00 91.25 112 ASP A C 1
ATOM 930 O O . ASP A 1 112 ? 3.888 17.920 -8.405 1.00 91.25 112 ASP A O 1
ATOM 934 N N . TYR A 1 113 ? 3.271 17.996 -6.259 1.00 86.88 113 TYR A N 1
ATOM 935 C CA . TYR A 1 113 ? 1.934 17.498 -6.536 1.00 86.88 113 TYR A CA 1
ATOM 936 C C . TYR A 1 113 ? 1.031 18.618 -7.035 1.00 86.88 113 TYR A C 1
ATOM 938 O O . TYR A 1 113 ? 1.084 19.750 -6.559 1.00 86.88 113 TYR A O 1
ATOM 946 N N . HIS A 1 114 ? 0.106 18.272 -7.924 1.00 90.56 114 HIS A N 1
ATOM 947 C CA . HIS A 1 114 ? -0.921 19.187 -8.402 1.00 90.56 114 HIS A CA 1
ATOM 948 C C . HIS A 1 114 ? -2.301 18.692 -7.971 1.00 90.56 114 HIS A C 1
ATOM 950 O O . HIS A 1 114 ? -2.760 17.637 -8.406 1.00 90.56 114 HIS A O 1
ATOM 956 N N . VAL A 1 115 ? -2.992 19.468 -7.136 1.00 88.94 115 VAL A N 1
ATOM 957 C CA . VAL A 1 115 ? -4.351 19.162 -6.668 1.00 88.94 115 VAL A CA 1
ATOM 958 C C . VAL A 1 115 ? -5.252 20.354 -6.947 1.00 88.94 115 VAL A C 1
ATOM 960 O O . VAL A 1 115 ? -5.083 21.404 -6.343 1.00 88.94 115 VAL A O 1
ATOM 963 N N . LEU A 1 116 ? -6.225 20.207 -7.853 1.00 90.69 116 LEU A N 1
ATOM 964 C CA . LEU A 1 116 ? -7.203 21.262 -8.176 1.00 90.69 116 LEU A CA 1
ATOM 965 C C . LEU A 1 116 ? -6.546 22.635 -8.464 1.00 90.69 116 LEU A C 1
ATOM 967 O O . LEU A 1 116 ? -6.963 23.655 -7.923 1.00 90.69 116 LEU A O 1
ATOM 971 N N . ASN A 1 117 ? -5.508 22.652 -9.311 1.00 91.25 117 ASN A N 1
ATOM 972 C CA . ASN A 1 117 ? -4.662 23.819 -9.631 1.00 91.25 117 ASN A CA 1
ATOM 973 C C . ASN A 1 117 ? -3.807 24.375 -8.476 1.00 91.25 117 ASN A C 1
ATOM 975 O O . ASN A 1 117 ? -3.183 25.422 -8.631 1.00 91.25 117 ASN A O 1
ATOM 979 N N . ILE A 1 118 ? -3.734 23.684 -7.342 1.00 94.50 118 ILE A N 1
ATOM 980 C CA . ILE A 1 118 ? -2.814 24.001 -6.249 1.00 94.50 118 ILE A CA 1
ATOM 981 C C . ILE A 1 118 ? -1.560 23.149 -6.422 1.00 94.50 118 ILE A C 1
ATOM 983 O O . ILE A 1 118 ? -1.654 21.925 -6.519 1.00 94.50 118 ILE A O 1
ATOM 987 N N . VAL A 1 119 ? -0.400 23.805 -6.452 1.00 93.81 119 VAL A N 1
ATOM 988 C CA . VAL A 1 119 ? 0.905 23.138 -6.399 1.00 93.81 119 VAL A CA 1
ATOM 989 C C . VAL A 1 119 ? 1.255 22.910 -4.935 1.00 93.81 119 VAL A C 1
ATOM 991 O O . VAL A 1 119 ? 1.310 23.857 -4.150 1.00 93.81 119 VAL A O 1
ATOM 994 N N . ILE A 1 120 ? 1.446 21.653 -4.561 1.00 90.00 120 ILE A N 1
ATOM 995 C CA . ILE A 1 120 ? 1.847 21.240 -3.222 1.00 90.00 120 ILE A CA 1
ATOM 996 C C . ILE A 1 120 ? 3.291 20.757 -3.332 1.00 90.00 120 ILE A C 1
ATOM 998 O O . ILE A 1 120 ? 3.524 19.746 -3.998 1.00 90.00 120 ILE A O 1
ATOM 1002 N N . PRO A 1 121 ? 4.251 21.442 -2.688 1.00 89.62 121 PRO A N 1
ATOM 1003 C CA . PRO A 1 121 ? 5.645 21.052 -2.786 1.00 89.62 121 PRO A CA 1
ATOM 1004 C C . PRO A 1 121 ? 5.844 19.664 -2.186 1.00 89.62 121 PRO A C 1
ATOM 1006 O O . PRO A 1 121 ? 5.399 19.422 -1.056 1.00 89.62 121 PRO A O 1
ATOM 1009 N N . HIS A 1 122 ? 6.506 18.769 -2.918 1.00 89.50 122 HIS A N 1
ATOM 1010 C CA . HIS A 1 122 ? 6.847 17.447 -2.391 1.00 89.50 122 HIS A CA 1
ATOM 1011 C C . HIS A 1 122 ? 8.147 17.499 -1.593 1.00 89.50 122 HIS A C 1
ATOM 1013 O O . HIS A 1 122 ? 9.091 18.220 -1.910 1.00 89.50 122 HIS A O 1
ATOM 1019 N N . SER A 1 123 ? 8.209 16.708 -0.526 1.00 89.00 123 SER A N 1
ATOM 1020 C CA . SER A 1 123 ? 9.464 16.399 0.142 1.00 89.00 123 SER A CA 1
ATOM 1021 C C . SER A 1 123 ? 9.432 14.981 0.685 1.00 89.00 123 SER A C 1
ATOM 1023 O O . SER A 1 123 ? 8.449 14.565 1.297 1.00 89.00 123 SER A O 1
ATOM 1025 N N . ILE A 1 124 ? 10.555 14.272 0.583 1.00 89.75 124 ILE A N 1
ATOM 1026 C CA . ILE A 1 124 ? 10.745 12.969 1.234 1.00 89.75 124 ILE A CA 1
ATOM 1027 C C . ILE A 1 124 ? 10.437 13.011 2.741 1.00 89.75 124 ILE A C 1
ATOM 1029 O O . ILE A 1 124 ? 9.930 12.046 3.309 1.00 89.75 124 ILE A O 1
ATOM 1033 N N . TRP A 1 125 ? 10.680 14.146 3.404 1.00 89.69 125 TRP A N 1
ATOM 1034 C CA . TRP A 1 125 ? 10.382 14.308 4.826 1.00 89.69 125 TRP A CA 1
ATOM 1035 C C . TRP A 1 125 ? 8.882 14.349 5.115 1.00 89.69 125 TRP A C 1
ATOM 1037 O O . TRP A 1 125 ? 8.477 13.948 6.204 1.00 89.69 125 TRP A O 1
ATOM 1047 N N . GLN A 1 126 ? 8.056 14.777 4.154 1.00 89.19 126 GLN A N 1
ATOM 1048 C CA . GLN A 1 126 ? 6.600 14.670 4.263 1.00 89.19 126 GLN A CA 1
ATOM 1049 C C . GLN A 1 126 ? 6.176 13.199 4.215 1.00 89.19 126 GLN A C 1
ATOM 1051 O O . GLN A 1 126 ? 5.426 12.768 5.089 1.00 89.19 126 GLN A O 1
ATOM 1056 N N . ASP A 1 127 ? 6.711 12.407 3.276 1.00 90.69 127 ASP A N 1
ATOM 1057 C CA . ASP A 1 127 ? 6.437 10.964 3.191 1.00 90.69 127 ASP A CA 1
ATOM 1058 C C . ASP A 1 127 ? 6.832 10.254 4.499 1.00 90.69 127 ASP A C 1
ATOM 1060 O O . ASP A 1 127 ? 6.053 9.483 5.066 1.00 90.69 127 ASP A O 1
ATOM 1064 N N . ILE A 1 128 ? 8.029 10.555 5.018 1.00 92.62 128 ILE A N 1
ATOM 1065 C CA . ILE A 1 128 ? 8.532 9.992 6.279 1.00 92.62 128 ILE A CA 1
ATOM 1066 C C . ILE A 1 128 ? 7.652 10.419 7.459 1.00 92.62 128 ILE A C 1
ATOM 1068 O O . ILE A 1 128 ? 7.308 9.587 8.299 1.00 92.62 128 ILE A O 1
ATOM 1072 N N . ALA A 1 129 ? 7.257 11.692 7.533 1.00 94.06 129 ALA A N 1
ATOM 1073 C CA . ALA A 1 129 ? 6.390 12.181 8.598 1.00 94.06 129 ALA A CA 1
ATOM 1074 C C . ALA A 1 129 ? 5.031 11.470 8.582 1.00 94.06 129 ALA A C 1
ATOM 1076 O O . ALA A 1 129 ? 4.581 10.989 9.622 1.00 94.06 129 ALA A O 1
ATOM 1077 N N . MET A 1 130 ? 4.405 11.331 7.412 1.00 93.62 130 MET A N 1
ATOM 1078 C CA . MET A 1 130 ? 3.119 10.646 7.274 1.00 93.62 130 MET A CA 1
ATOM 1079 C C . MET A 1 130 ? 3.216 9.153 7.604 1.00 93.62 130 MET A C 1
ATOM 1081 O O . MET A 1 130 ? 2.338 8.616 8.285 1.00 93.62 130 MET A O 1
ATOM 1085 N N . MET A 1 131 ? 4.311 8.496 7.206 1.00 95.31 131 MET A N 1
ATOM 1086 C CA . MET A 1 131 ? 4.624 7.124 7.610 1.00 95.31 131 MET A CA 1
ATOM 1087 C C . MET A 1 131 ? 4.699 6.987 9.139 1.00 95.31 131 MET A C 1
ATOM 1089 O O . MET A 1 131 ? 4.058 6.102 9.709 1.00 95.31 131 MET A O 1
ATOM 1093 N N . ILE A 1 132 ? 5.452 7.864 9.814 1.00 97.06 132 ILE A N 1
ATOM 1094 C CA . ILE A 1 132 ? 5.615 7.837 11.277 1.00 97.06 132 ILE A CA 1
ATOM 1095 C C . ILE A 1 132 ? 4.283 8.116 11.976 1.00 97.06 132 ILE A C 1
ATOM 1097 O O . ILE A 1 132 ? 3.929 7.401 12.912 1.00 97.06 132 ILE A O 1
ATOM 1101 N N . ILE A 1 133 ? 3.522 9.114 11.519 1.00 96.38 133 ILE A N 1
ATOM 1102 C CA . ILE A 1 133 ? 2.208 9.445 12.083 1.00 96.38 133 ILE A CA 1
ATOM 1103 C C . ILE A 1 133 ? 1.264 8.242 11.971 1.00 96.38 133 ILE A C 1
ATOM 1105 O O . ILE A 1 133 ? 0.655 7.857 12.970 1.00 96.38 133 ILE A O 1
ATOM 1109 N N . GLY A 1 134 ? 1.188 7.599 10.802 1.00 96.88 134 GLY A N 1
ATOM 1110 C CA . GLY A 1 134 ? 0.367 6.401 10.606 1.00 96.88 134 GLY A CA 1
ATOM 1111 C C . GLY A 1 134 ? 0.775 5.242 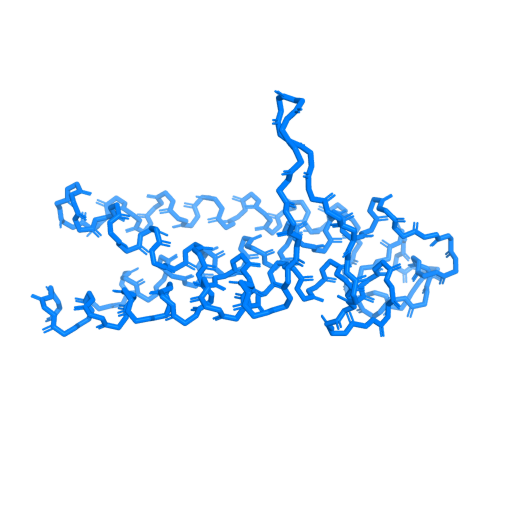11.524 1.00 96.88 134 GLY A C 1
ATOM 1112 O O . GLY A 1 134 ? -0.077 4.609 12.160 1.00 96.88 134 GLY A O 1
ATOM 1113 N N . LEU A 1 135 ? 2.084 5.004 11.669 1.00 96.56 135 LEU A N 1
ATOM 1114 C CA . LEU A 1 135 ? 2.610 3.973 12.567 1.00 96.56 135 LEU A CA 1
ATOM 1115 C C . LEU A 1 135 ? 2.252 4.268 14.028 1.00 96.56 135 LEU A C 1
ATOM 1117 O O . LEU A 1 135 ? 1.745 3.391 14.726 1.00 96.56 135 LEU A O 1
ATOM 1121 N N . LEU A 1 136 ? 2.462 5.506 14.484 1.00 96.12 136 LEU A N 1
ATOM 1122 C CA . LEU A 1 136 ? 2.139 5.924 15.847 1.00 96.12 136 LEU A CA 1
ATOM 1123 C C . LEU A 1 136 ? 0.643 5.813 16.134 1.00 96.12 136 LEU A C 1
ATOM 1125 O O . LEU A 1 136 ? 0.276 5.304 17.188 1.00 96.12 136 LEU A O 1
ATOM 1129 N N . MET A 1 137 ? -0.228 6.218 15.205 1.00 94.75 137 MET A N 1
ATOM 1130 C CA . MET A 1 137 ? -1.676 6.028 15.344 1.00 94.75 137 MET A CA 1
ATOM 1131 C C . MET A 1 137 ? -2.026 4.546 15.504 1.00 94.75 137 MET A C 1
ATOM 1133 O O . MET A 1 137 ? -2.770 4.179 16.414 1.00 94.75 137 MET A O 1
ATOM 1137 N N . THR A 1 138 ? -1.429 3.682 14.682 1.00 93.94 138 THR A N 1
ATOM 1138 C CA . THR A 1 138 ? -1.638 2.231 14.767 1.00 93.94 138 THR A CA 1
ATOM 1139 C C . THR A 1 138 ? -1.175 1.679 16.119 1.00 93.94 138 THR A C 1
ATOM 1141 O O . THR A 1 138 ? -1.901 0.918 16.748 1.00 93.94 138 THR A O 1
ATOM 1144 N N . ILE A 1 139 ? -0.012 2.101 16.625 1.00 93.25 139 ILE A N 1
ATOM 1145 C CA . ILE A 1 139 ? 0.508 1.677 17.936 1.00 93.25 139 ILE A CA 1
ATOM 1146 C C . ILE A 1 139 ? -0.373 2.192 19.083 1.00 93.25 139 ILE A C 1
ATOM 1148 O O . ILE A 1 139 ? -0.709 1.437 19.993 1.00 93.25 139 ILE A O 1
ATOM 1152 N N . ILE A 1 140 ? -0.792 3.459 19.039 1.00 92.00 140 ILE A N 1
ATOM 1153 C CA . ILE A 1 140 ? -1.666 4.062 20.055 1.00 92.00 140 ILE A CA 1
ATOM 1154 C C . ILE A 1 140 ? -2.992 3.303 20.152 1.00 92.00 140 ILE A C 1
ATOM 1156 O O . ILE A 1 140 ? -3.508 3.135 21.257 1.00 92.00 140 ILE A O 1
ATOM 1160 N N . PHE A 1 141 ? -3.524 2.808 19.030 1.00 90.44 141 PHE A N 1
ATOM 1161 C CA . PHE A 1 141 ? -4.706 1.949 19.038 1.00 90.44 141 PHE A CA 1
ATOM 1162 C C . PHE A 1 141 ? -4.488 0.696 19.898 1.00 90.44 141 PHE A C 1
ATOM 1164 O O . PHE A 1 141 ? -5.316 0.400 20.757 1.00 90.44 141 PHE A O 1
ATOM 1171 N N . PHE A 1 142 ? -3.357 0.002 19.730 1.00 88.25 142 PHE A N 1
ATOM 1172 C CA . PHE A 1 142 ? -3.028 -1.176 20.540 1.00 88.25 142 PHE A CA 1
ATOM 1173 C C . PHE A 1 142 ? -2.832 -0.861 22.021 1.00 88.25 142 PHE A C 1
ATOM 1175 O O . PHE A 1 142 ? -3.106 -1.721 22.840 1.00 88.25 142 PHE A O 1
ATOM 1182 N N . ILE A 1 143 ? -2.366 0.339 22.369 1.00 88.38 143 ILE A N 1
ATOM 1183 C CA . ILE A 1 143 ? -2.168 0.731 23.773 1.00 88.38 143 ILE A CA 1
ATOM 1184 C C . ILE A 1 143 ? -3.498 1.080 24.455 1.00 88.38 143 ILE A C 1
ATOM 1186 O O . ILE A 1 143 ? -3.646 0.877 25.657 1.00 88.38 143 ILE A O 1
ATOM 1190 N N . LYS A 1 144 ? -4.441 1.686 23.721 1.00 83.25 144 LYS A N 1
ATOM 1191 C CA . LYS A 1 144 ? -5.658 2.274 24.307 1.00 83.25 144 LYS A CA 1
ATOM 1192 C C . LYS A 1 144 ? -6.915 1.423 24.164 1.00 83.25 144 LYS A C 1
ATOM 1194 O O . LYS A 1 144 ? -7.843 1.615 24.945 1.00 83.25 144 LYS A O 1
ATOM 1199 N N . VAL A 1 145 ? -6.996 0.591 23.129 1.00 77.38 145 VAL A N 1
ATOM 1200 C CA . VAL A 1 145 ? -8.246 -0.081 22.731 1.00 77.38 145 VAL A CA 1
ATOM 1201 C C . VAL A 1 145 ? -8.184 -1.592 22.935 1.00 77.38 145 VAL A C 1
ATOM 1203 O O . VAL A 1 145 ? -9.218 -2.207 23.195 1.00 77.38 145 VAL A O 1
ATOM 1206 N N . ILE A 1 146 ? -6.999 -2.189 22.792 1.00 67.75 146 ILE A N 1
ATOM 1207 C CA . ILE A 1 146 ? -6.750 -3.621 23.018 1.00 67.75 146 ILE A CA 1
ATOM 1208 C C . ILE A 1 146 ? -6.155 -3.799 24.406 1.00 67.75 146 ILE A C 1
ATOM 1210 O O . ILE A 1 146 ? -6.586 -4.765 25.073 1.00 67.75 146 ILE A O 1
#